Protein AF-A0A8T3E1M8-F1 (afdb_monomer)

pLDDT: mean 70.02, std 11.6, range [45.41, 87.19]

Foldseek 3Di:
DLVVQLVVLVVLLVQCVDPPCVVVPPDDSLVSVLSNLLSVLLVVQLVLLVVLPDDPPVSVVSSVVSSVQLVVQCVVPVPDPSNVCRSVVVSVVVVVVSVVVVVVVD

Radius of gyration: 16.53 Å; Cα contacts (8 Å, |Δi|>4): 64; chains: 1; bounding box: 47×28×44 Å

InterPro domains:
  IPR021910 NGX6/PGAP6/MYMK [PF12036] (1-101)
  IPR021910 NGX6/PGAP6/MYMK [PTHR14319] (1-104)

Structure (mmCIF, N/CA/C/O backbone):
data_AF-A0A8T3E1M8-F1
#
_entry.id   AF-A0A8T3E1M8-F1
#
loop_
_atom_site.group_PDB
_atom_site.id
_atom_site.type_symbol
_atom_site.label_atom_id
_atom_site.label_alt_id
_atom_site.label_comp_id
_atom_site.label_asym_id
_atom_site.label_entity_id
_atom_site.label_seq_id
_atom_site.pdbx_PDB_ins_code
_atom_site.Cartn_x
_atom_site.Cartn_y
_atom_site.Cartn_z
_atom_site.occupancy
_atom_site.B_iso_or_equiv
_atom_site.auth_seq_id
_atom_site.auth_comp_id
_atom_site.auth_asym_id
_atom_site.auth_atom_id
_atom_site.pdbx_PDB_model_num
ATOM 1 N N . MET A 1 1 ? 1.577 12.189 1.647 1.00 78.69 1 MET A N 1
ATOM 2 C CA . MET A 1 1 ? 2.971 11.724 1.455 1.00 78.69 1 MET A CA 1
ATOM 3 C C . MET A 1 1 ? 3.049 10.363 0.766 1.00 78.69 1 MET A C 1
ATOM 5 O O . MET A 1 1 ? 3.689 10.291 -0.272 1.00 78.69 1 MET A O 1
ATOM 9 N N . VAL A 1 2 ? 2.353 9.322 1.249 1.00 82.69 2 VAL A N 1
ATOM 10 C CA . VAL A 1 2 ? 2.383 7.966 0.642 1.00 82.69 2 VAL A CA 1
ATOM 11 C C . VAL A 1 2 ? 1.980 7.946 -0.843 1.00 82.69 2 VAL A C 1
ATOM 13 O O . VAL A 1 2 ? 2.655 7.318 -1.652 1.00 82.69 2 VAL A O 1
ATOM 16 N N . TYR A 1 3 ? 0.931 8.681 -1.229 1.00 84.12 3 TYR A N 1
ATOM 17 C CA . TYR A 1 3 ? 0.464 8.723 -2.623 1.00 84.12 3 TYR A CA 1
ATOM 18 C C . TYR A 1 3 ? 1.486 9.323 -3.593 1.00 84.12 3 TYR A C 1
ATOM 20 O O . TYR A 1 3 ? 1.692 8.772 -4.665 1.00 84.12 3 TYR A O 1
ATOM 28 N N . PHE A 1 4 ? 2.157 10.414 -3.205 1.00 86.06 4 PHE A N 1
ATOM 29 C CA . PHE A 1 4 ? 3.201 11.039 -4.026 1.00 86.06 4 PHE A CA 1
ATOM 30 C C . PHE A 1 4 ? 4.394 10.105 -4.224 1.00 86.06 4 PHE A C 1
ATOM 32 O O . PHE A 1 4 ? 4.888 9.978 -5.340 1.00 86.06 4 PHE A O 1
ATOM 39 N N . PHE A 1 5 ? 4.814 9.423 -3.154 1.00 84.88 5 PHE A N 1
ATOM 40 C CA . PHE A 1 5 ? 5.862 8.409 -3.228 1.00 84.88 5 PHE A CA 1
ATOM 41 C C . PHE A 1 5 ? 5.455 7.293 -4.198 1.00 84.88 5 PHE A C 1
ATOM 43 O O . PHE A 1 5 ? 6.170 7.019 -5.151 1.00 84.88 5 PHE A O 1
ATOM 50 N N . THR A 1 6 ? 4.259 6.728 -4.024 1.00 87.19 6 THR A N 1
ATOM 51 C CA . THR A 1 6 ? 3.732 5.661 -4.890 1.00 87.19 6 THR A CA 1
ATOM 52 C C . THR A 1 6 ? 3.706 6.083 -6.357 1.00 87.19 6 THR A C 1
ATOM 54 O O . THR A 1 6 ? 4.273 5.394 -7.195 1.00 87.19 6 THR A O 1
ATOM 57 N N . MET A 1 7 ? 3.141 7.255 -6.663 1.00 86.00 7 MET A N 1
ATOM 58 C CA . MET A 1 7 ? 3.077 7.781 -8.031 1.00 86.00 7 MET A CA 1
ATOM 59 C C . MET A 1 7 ? 4.460 7.927 -8.668 1.00 86.00 7 MET A C 1
ATOM 61 O O . MET A 1 7 ? 4.647 7.529 -9.813 1.00 86.00 7 MET A O 1
ATOM 65 N N . PHE A 1 8 ? 5.442 8.445 -7.928 1.00 86.94 8 PHE A N 1
ATOM 66 C CA . PHE A 1 8 ? 6.806 8.589 -8.431 1.00 86.94 8 PHE A CA 1
ATOM 67 C C . PHE A 1 8 ? 7.419 7.236 -8.825 1.00 86.94 8 PHE A C 1
ATOM 69 O O . PHE A 1 8 ? 7.905 7.087 -9.945 1.00 86.94 8 PHE A O 1
ATOM 76 N N . PHE A 1 9 ? 7.347 6.230 -7.947 1.00 82.88 9 PHE A N 1
ATOM 77 C CA . PHE A 1 9 ? 7.905 4.902 -8.230 1.00 82.88 9 PHE A CA 1
ATOM 78 C C . PHE A 1 9 ? 7.141 4.162 -9.332 1.00 82.88 9 PHE A C 1
ATOM 80 O O . PHE A 1 9 ? 7.770 3.540 -10.185 1.00 82.88 9 PHE A O 1
ATOM 87 N N . THR A 1 10 ? 5.812 4.270 -9.371 1.00 84.75 10 THR A N 1
ATOM 88 C CA . THR A 1 10 ? 4.981 3.644 -10.409 1.00 84.75 10 THR A CA 1
ATOM 89 C C . THR A 1 10 ? 5.231 4.247 -11.793 1.00 84.75 10 THR A C 1
ATOM 91 O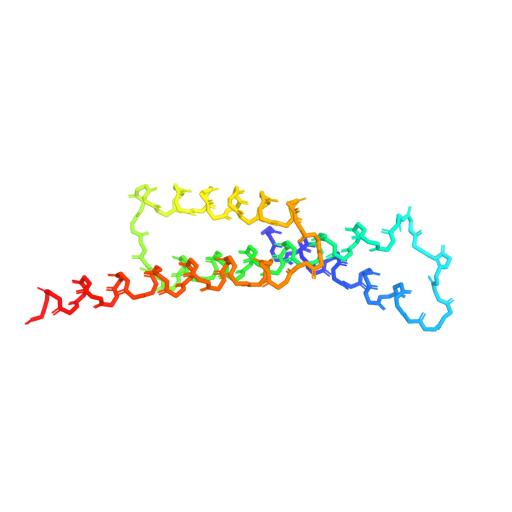 O . THR A 1 10 ? 5.334 3.510 -12.771 1.00 84.75 10 THR A O 1
ATOM 94 N N . VAL A 1 11 ? 5.389 5.572 -11.897 1.00 86.19 11 VAL A N 1
ATOM 95 C CA . VAL A 1 11 ? 5.700 6.237 -13.175 1.00 86.19 11 VAL A CA 1
ATOM 96 C C . VAL A 1 11 ? 7.077 5.823 -13.688 1.00 86.19 11 VAL A C 1
ATOM 98 O O . VAL A 1 11 ? 7.213 5.520 -14.869 1.00 86.19 11 VAL A O 1
ATOM 101 N N . ILE A 1 12 ? 8.087 5.759 -12.816 1.00 82.19 12 ILE A N 1
ATOM 102 C CA . ILE A 1 12 ? 9.439 5.331 -13.209 1.00 82.19 12 ILE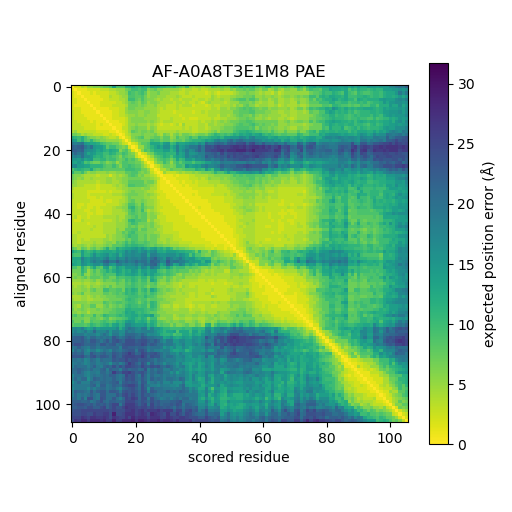 A CA 1
ATOM 103 C C . ILE A 1 12 ? 9.447 3.852 -13.608 1.00 82.19 12 ILE A C 1
ATOM 105 O O . ILE A 1 12 ? 10.090 3.495 -14.591 1.00 82.19 12 ILE A O 1
ATOM 109 N N . TYR A 1 13 ? 8.705 3.004 -12.891 1.00 80.56 13 TYR A N 1
ATOM 110 C CA . TYR A 1 13 ? 8.542 1.593 -13.236 1.00 80.56 13 TYR A CA 1
ATOM 111 C C . TYR A 1 13 ? 7.984 1.423 -14.658 1.00 80.56 13 TYR A C 1
ATOM 113 O O . TYR A 1 13 ? 8.639 0.809 -15.499 1.00 80.56 13 TYR A O 1
ATOM 121 N N . HIS A 1 14 ? 6.848 2.053 -14.972 1.00 81.44 14 HIS A N 1
ATOM 122 C CA . HIS A 1 14 ? 6.254 1.961 -16.310 1.00 81.44 14 HIS A CA 1
ATOM 123 C C . HIS A 1 14 ? 7.079 2.671 -17.391 1.00 81.44 14 HIS A C 1
ATOM 125 O O . HIS A 1 14 ? 7.075 2.251 -18.547 1.00 81.44 14 HIS A O 1
ATOM 131 N N . ALA A 1 15 ? 7.827 3.717 -17.035 1.00 81.00 15 ALA A N 1
ATOM 132 C CA . ALA A 1 15 ? 8.772 4.343 -17.952 1.00 81.00 15 ALA A CA 1
ATOM 133 C C . ALA A 1 15 ? 9.943 3.406 -18.308 1.00 81.00 15 ALA A C 1
ATOM 135 O O . ALA A 1 15 ? 10.401 3.437 -19.449 1.00 81.00 15 ALA A O 1
ATOM 136 N N . CYS A 1 16 ? 10.398 2.552 -17.379 1.00 77.12 16 CYS A N 1
ATOM 137 C CA . CYS A 1 16 ? 11.420 1.533 -17.654 1.00 77.12 16 CYS A CA 1
ATOM 138 C C . CYS A 1 16 ? 10.888 0.346 -18.482 1.00 77.12 16 CYS A C 1
ATOM 140 O O . CYS A 1 16 ? 11.671 -0.267 -19.204 1.00 77.12 16 CYS A O 1
ATOM 142 N N . GLU A 1 17 ? 9.593 0.015 -18.393 1.00 71.06 17 GLU A N 1
ATOM 143 C CA . GLU A 1 17 ? 8.951 -1.022 -19.229 1.00 71.06 17 GLU A CA 1
ATOM 144 C C . GLU A 1 17 ? 8.734 -0.583 -20.684 1.00 71.06 17 GLU A C 1
ATOM 146 O O . GLU A 1 17 ? 8.596 -1.421 -21.577 1.00 71.06 17 GLU A O 1
ATOM 151 N N . GLY A 1 18 ? 8.690 0.727 -20.938 1.00 69.44 18 GLY A N 1
ATOM 152 C CA . GLY A 1 18 ? 8.453 1.283 -22.266 1.00 69.44 18 GLY A CA 1
ATOM 153 C C . GLY A 1 18 ? 9.593 0.996 -23.261 1.00 69.44 18 GLY A C 1
ATOM 154 O O . GLY A 1 18 ? 10.773 1.028 -22.895 1.00 69.44 18 GLY A O 1
ATOM 155 N N . PRO A 1 19 ? 9.283 0.759 -24.552 1.00 59.03 19 PRO A N 1
ATOM 156 C CA . PRO A 1 19 ? 10.293 0.502 -25.573 1.00 59.03 19 PRO A CA 1
ATOM 157 C C . PRO A 1 19 ? 11.199 1.730 -25.752 1.00 59.03 19 PRO A C 1
ATOM 159 O O . PRO A 1 19 ? 10.756 2.778 -26.214 1.00 59.03 19 PRO A O 1
ATOM 162 N N . GLY A 1 20 ? 12.482 1.596 -25.398 1.00 58.41 20 GLY A N 1
ATOM 163 C CA . GLY A 1 20 ? 13.523 2.591 -25.693 1.00 58.41 20 GLY A CA 1
ATOM 164 C C . GLY A 1 20 ? 14.081 3.388 -24.508 1.00 58.41 20 GLY A C 1
ATOM 165 O O . GLY A 1 20 ? 14.996 4.178 -24.725 1.00 58.41 20 GLY A O 1
ATOM 166 N N . LEU A 1 21 ? 13.604 3.176 -23.272 1.00 56.16 21 LEU A N 1
ATOM 167 C CA . LEU A 1 21 ? 14.069 3.925 -22.087 1.00 56.16 21 LEU A CA 1
ATOM 168 C C . LEU A 1 21 ? 14.705 3.071 -20.976 1.00 56.16 21 LEU A C 1
ATOM 170 O O . LEU A 1 21 ? 14.927 3.559 -19.869 1.00 56.16 21 LEU A O 1
ATOM 174 N N . SER A 1 22 ? 15.083 1.826 -21.266 1.00 58.03 22 SER A N 1
ATOM 175 C CA . SER A 1 22 ? 15.768 0.936 -20.313 1.00 58.03 22 SER A CA 1
ATOM 176 C C . SER A 1 22 ? 17.115 1.481 -19.804 1.00 58.03 22 SER A C 1
ATOM 178 O O . SER A 1 22 ? 17.572 1.087 -18.734 1.00 58.03 22 SER A O 1
ATOM 180 N N . ILE A 1 23 ? 17.721 2.440 -20.518 1.00 57.44 23 ILE A N 1
ATOM 181 C CA . ILE A 1 23 ? 18.928 3.183 -20.104 1.00 57.44 23 ILE A CA 1
ATOM 182 C C . ILE A 1 23 ? 18.657 4.164 -18.952 1.00 57.44 23 ILE A C 1
ATOM 184 O O . ILE A 1 23 ? 19.571 4.476 -18.191 1.00 57.44 23 ILE A O 1
ATOM 188 N N . LEU A 1 24 ? 17.419 4.642 -18.791 1.00 62.22 24 LEU A N 1
ATOM 189 C CA . LEU A 1 24 ? 17.053 5.579 -17.725 1.00 62.22 24 LEU A CA 1
ATOM 190 C C . LEU A 1 24 ? 16.791 4.877 -16.380 1.00 62.22 24 LEU A C 1
ATOM 192 O O . LEU A 1 24 ? 16.578 5.544 -15.366 1.00 62.22 24 LEU A O 1
ATOM 196 N N . CYS A 1 25 ? 16.809 3.540 -16.353 1.00 71.12 25 CYS A N 1
ATOM 197 C CA . CYS A 1 25 ? 16.585 2.776 -15.136 1.00 71.12 25 CYS A CA 1
ATOM 198 C C . CYS A 1 25 ? 17.810 2.873 -14.214 1.00 71.12 25 CYS A C 1
ATOM 200 O O . CYS A 1 25 ? 18.780 2.129 -14.339 1.00 71.12 25 CYS A O 1
ATOM 202 N N . PHE A 1 26 ? 17.761 3.811 -13.264 1.00 66.25 26 PHE A N 1
ATOM 203 C CA . PHE A 1 26 ? 18.841 4.060 -12.299 1.00 66.25 26 PHE A CA 1
ATOM 204 C C . PHE A 1 26 ? 19.094 2.862 -11.356 1.00 66.25 26 PHE A C 1
ATOM 206 O O . PHE A 1 26 ? 20.144 2.767 -10.725 1.00 66.25 26 PHE A O 1
ATOM 213 N N . MET A 1 27 ? 18.126 1.945 -11.234 1.00 67.38 27 MET A N 1
ATOM 214 C CA . MET A 1 27 ? 18.135 0.801 -10.319 1.00 67.38 27 MET A CA 1
ATOM 215 C C . MET A 1 27 ? 17.532 -0.444 -10.994 1.00 67.38 27 MET A C 1
ATOM 217 O O . MET A 1 27 ? 16.827 -0.333 -11.994 1.00 67.38 27 MET A O 1
ATOM 221 N N . LYS A 1 28 ? 17.813 -1.642 -10.451 1.00 71.31 28 LYS A N 1
ATOM 222 C CA . LYS A 1 28 ? 17.236 -2.909 -10.930 1.00 71.31 28 LYS A CA 1
ATOM 223 C C . LYS A 1 28 ? 15.706 -2.843 -10.987 1.00 71.31 28 LYS A C 1
ATOM 225 O O . LYS A 1 28 ? 15.068 -2.452 -10.010 1.00 71.31 28 LYS A O 1
ATOM 230 N N . TYR A 1 29 ? 15.159 -3.329 -12.096 1.00 73.44 29 TYR A N 1
ATOM 231 C CA . TYR A 1 29 ? 13.727 -3.402 -12.372 1.00 73.44 29 TYR A CA 1
ATOM 232 C C . TYR A 1 29 ? 12.923 -4.058 -11.237 1.00 73.44 29 TYR A C 1
ATOM 234 O O . TYR A 1 29 ? 11.956 -3.468 -10.764 1.00 73.44 29 TYR A O 1
ATOM 242 N N . ASP A 1 30 ? 13.402 -5.183 -10.689 1.00 69.56 30 ASP A N 1
ATOM 243 C CA . ASP A 1 30 ? 12.726 -5.884 -9.587 1.00 69.56 30 ASP A CA 1
ATOM 244 C C . ASP A 1 30 ? 12.489 -4.977 -8.367 1.00 69.56 30 ASP A C 1
ATOM 246 O O . ASP A 1 30 ? 11.513 -5.114 -7.625 1.00 69.56 30 ASP A O 1
ATOM 250 N N . ILE A 1 31 ? 13.423 -4.058 -8.095 1.00 74.50 31 ILE A N 1
ATOM 251 C CA . ILE A 1 31 ? 13.361 -3.159 -6.938 1.00 74.50 31 ILE A CA 1
ATOM 252 C C . ILE A 1 31 ? 12.333 -2.052 -7.173 1.00 74.50 31 ILE A C 1
ATOM 254 O O . ILE A 1 31 ? 11.574 -1.734 -6.259 1.00 74.50 31 ILE A O 1
ATOM 258 N N . LEU A 1 32 ? 12.256 -1.517 -8.392 1.00 78.19 32 LEU A N 1
ATOM 259 C CA . LEU A 1 32 ? 11.216 -0.557 -8.770 1.00 78.19 32 LEU A CA 1
ATOM 260 C C . LEU A 1 32 ? 9.824 -1.184 -8.673 1.00 78.19 32 LEU A C 1
ATOM 262 O O . LEU A 1 32 ? 8.916 -0.571 -8.113 1.00 78.19 32 LEU A O 1
ATOM 266 N N . GLU A 1 33 ? 9.685 -2.420 -9.150 1.00 77.06 33 GLU A N 1
ATOM 267 C CA . GLU A 1 33 ? 8.451 -3.197 -9.047 1.00 77.06 33 GLU A CA 1
ATOM 268 C C . GLU A 1 33 ? 8.025 -3.368 -7.580 1.00 77.06 33 GLU A C 1
ATOM 270 O O . GLU A 1 33 ? 6.896 -3.039 -7.211 1.00 77.06 33 GLU A O 1
ATOM 275 N N . TYR A 1 34 ? 8.961 -3.773 -6.710 1.00 76.38 34 TYR A N 1
ATOM 276 C CA . TYR A 1 34 ? 8.719 -3.922 -5.271 1.00 76.38 34 TYR A CA 1
ATOM 277 C C . TYR A 1 34 ? 8.170 -2.637 -4.640 1.00 76.38 34 TYR A C 1
ATOM 279 O O . TYR A 1 34 ? 7.173 -2.679 -3.920 1.00 76.38 34 TYR A O 1
ATOM 287 N N . PHE A 1 35 ? 8.795 -1.486 -4.907 1.00 79.62 35 PHE A N 1
ATOM 288 C CA . PHE A 1 35 ? 8.353 -0.214 -4.332 1.00 79.62 35 PHE A CA 1
ATOM 289 C C . PHE A 1 35 ? 7.010 0.261 -4.895 1.00 79.62 35 PHE A C 1
ATOM 291 O O . PHE A 1 35 ? 6.222 0.840 -4.146 1.00 79.62 35 PHE A O 1
ATOM 298 N N . SER A 1 36 ? 6.722 -0.011 -6.170 1.00 82.50 36 SER A N 1
ATOM 299 C CA . SER A 1 36 ? 5.427 0.288 -6.792 1.00 82.50 36 SER A CA 1
ATOM 300 C C . SER A 1 36 ? 4.296 -0.538 -6.153 1.00 82.50 36 SER A C 1
ATOM 302 O O . SER A 1 36 ? 3.286 0.015 -5.707 1.00 82.50 36 SER A O 1
ATOM 304 N N . ILE A 1 37 ? 4.491 -1.854 -6.002 1.00 79.06 37 ILE A N 1
ATOM 305 C CA . ILE A 1 37 ? 3.520 -2.764 -5.363 1.00 79.06 37 ILE A CA 1
ATOM 306 C C . ILE A 1 37 ? 3.340 -2.419 -3.877 1.00 79.06 37 ILE A C 1
ATOM 308 O O . ILE A 1 37 ? 2.220 -2.334 -3.373 1.00 79.06 37 ILE A O 1
ATOM 312 N N . TYR A 1 38 ? 4.434 -2.160 -3.165 1.00 82.25 38 TYR A N 1
ATOM 313 C CA . TYR A 1 38 ? 4.383 -1.770 -1.758 1.00 82.25 38 TYR A CA 1
ATOM 314 C C . TYR A 1 38 ? 3.658 -0.435 -1.549 1.00 82.25 38 TYR A C 1
ATOM 316 O O . TYR A 1 38 ? 2.794 -0.324 -0.676 1.00 82.25 38 TYR A O 1
ATOM 324 N N . GLY A 1 39 ? 3.972 0.576 -2.365 1.00 84.81 39 GLY A N 1
ATOM 325 C CA . GLY A 1 39 ? 3.335 1.889 -2.296 1.00 84.81 39 GLY A CA 1
ATOM 326 C C . GLY A 1 39 ? 1.832 1.815 -2.556 1.00 84.81 39 GLY A C 1
ATOM 327 O O . GLY A 1 39 ? 1.041 2.341 -1.771 1.00 84.81 39 GLY A O 1
ATOM 328 N N . THR A 1 40 ? 1.423 1.088 -3.599 1.00 83.31 40 THR A N 1
ATOM 329 C CA . THR A 1 40 ? 0.002 0.902 -3.934 1.00 83.31 40 THR A CA 1
ATOM 330 C C . THR A 1 40 ? -0.760 0.174 -2.825 1.00 83.31 40 THR A C 1
ATOM 332 O O . THR A 1 40 ? -1.831 0.638 -2.426 1.00 83.31 40 THR A O 1
ATOM 335 N N . ALA A 1 41 ? -0.193 -0.890 -2.248 1.00 82.12 41 ALA A N 1
ATOM 336 C CA . ALA A 1 41 ? -0.793 -1.605 -1.122 1.0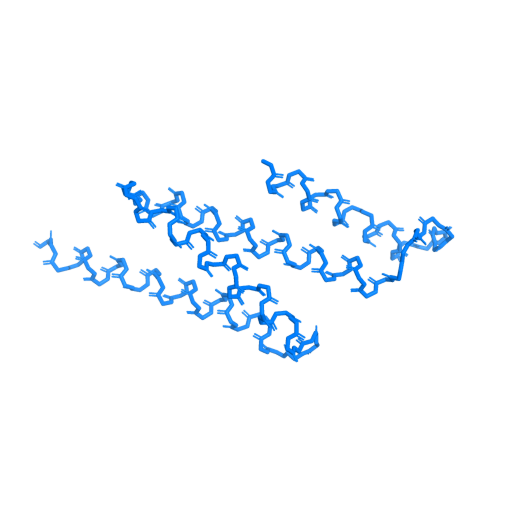0 82.12 41 ALA A CA 1
ATOM 337 C C . ALA A 1 41 ? -0.989 -0.705 0.115 1.00 82.12 41 ALA A C 1
ATOM 339 O O . ALA A 1 41 ? -2.069 -0.701 0.713 1.00 82.12 41 ALA A O 1
ATOM 340 N N . ILE A 1 42 ? 0.007 0.116 0.473 1.00 83.25 42 ILE A N 1
ATOM 341 C CA . ILE A 1 42 ? -0.122 1.059 1.598 1.00 83.25 42 ILE A CA 1
ATOM 342 C C . ILE A 1 42 ? -1.149 2.149 1.289 1.00 83.25 42 ILE A C 1
ATOM 344 O O . ILE A 1 42 ? -1.933 2.512 2.165 1.00 83.25 42 ILE A O 1
ATOM 348 N N . SER A 1 43 ? -1.180 2.675 0.065 1.00 85.06 43 SER A N 1
ATOM 349 C CA . SER A 1 43 ? -2.176 3.668 -0.344 1.00 85.06 43 SER A CA 1
ATOM 350 C C . SER A 1 43 ? -3.606 3.145 -0.181 1.00 85.06 43 SER A C 1
ATOM 352 O O . SER A 1 43 ? -4.457 3.856 0.360 1.00 85.06 43 SER A O 1
ATOM 354 N N . ILE A 1 44 ? -3.862 1.893 -0.569 1.00 81.81 44 ILE A N 1
ATOM 355 C CA . ILE A 1 44 ? -5.156 1.231 -0.351 1.00 81.81 44 ILE A CA 1
ATOM 356 C C . ILE A 1 44 ? -5.442 1.105 1.151 1.00 81.81 44 ILE A C 1
ATOM 358 O O . ILE A 1 44 ? -6.518 1.491 1.606 1.00 81.81 44 ILE A O 1
ATOM 362 N N . TRP A 1 45 ? -4.469 0.646 1.942 1.00 80.38 45 TRP A N 1
ATOM 363 C CA . TRP A 1 45 ? -4.615 0.492 3.393 1.00 80.38 45 TRP A CA 1
ATOM 364 C C . TRP A 1 45 ? -4.966 1.806 4.105 1.00 80.38 45 TRP A C 1
ATOM 366 O O . TRP A 1 45 ? -5.905 1.865 4.897 1.00 80.38 45 TRP A O 1
ATOM 376 N N . VAL A 1 46 ? -4.251 2.889 3.793 1.00 82.50 46 VAL A N 1
ATOM 377 C CA . VAL A 1 46 ? -4.498 4.218 4.373 1.00 82.50 46 VAL A CA 1
ATOM 378 C C . VAL A 1 46 ? -5.865 4.762 3.947 1.00 82.50 46 VAL A C 1
ATOM 380 O O . VAL A 1 46 ? -6.547 5.382 4.762 1.00 82.50 46 VAL A O 1
ATOM 383 N N . THR A 1 47 ? -6.293 4.502 2.706 1.00 83.44 47 THR A N 1
ATOM 384 C CA . THR A 1 47 ? -7.640 4.862 2.227 1.00 83.44 47 THR A CA 1
ATOM 385 C C . THR A 1 47 ? -8.719 4.134 3.028 1.00 83.44 47 THR A C 1
ATOM 387 O O . THR A 1 47 ? -9.675 4.759 3.479 1.00 83.44 47 THR A O 1
ATOM 390 N N . LEU A 1 48 ? -8.551 2.830 3.272 1.00 76.56 48 LEU A N 1
ATOM 391 C CA . LEU A 1 48 ? -9.487 2.031 4.070 1.00 76.56 48 LEU A CA 1
ATOM 392 C C . LEU A 1 48 ? -9.558 2.500 5.525 1.00 76.56 48 LEU A C 1
ATOM 394 O O . LEU A 1 48 ? -10.644 2.584 6.094 1.00 76.56 48 LEU A O 1
ATOM 398 N N . LEU A 1 49 ? -8.419 2.847 6.124 1.00 77.00 49 LEU A N 1
ATOM 399 C CA . LEU A 1 49 ? -8.391 3.425 7.467 1.00 77.00 49 LEU A CA 1
ATOM 400 C C . LEU A 1 49 ? -9.092 4.783 7.539 1.00 77.00 49 LEU A C 1
ATOM 402 O O . LEU A 1 49 ? -9.683 5.094 8.569 1.00 77.00 49 LEU A O 1
ATOM 406 N N . ALA A 1 50 ? -9.033 5.579 6.468 1.00 79.75 50 ALA A N 1
ATOM 407 C CA . ALA A 1 50 ? -9.774 6.833 6.372 1.00 79.75 50 ALA A CA 1
ATOM 408 C C . ALA A 1 50 ? -11.287 6.599 6.203 1.00 79.75 50 ALA A C 1
ATOM 410 O O . ALA A 1 50 ? -12.072 7.279 6.849 1.00 79.75 50 ALA A O 1
ATOM 411 N N . LEU A 1 51 ? -11.696 5.613 5.396 1.00 76.19 51 LEU A N 1
ATOM 412 C CA . LEU A 1 51 ? -13.105 5.222 5.221 1.00 76.19 51 LEU A CA 1
ATOM 413 C C . LEU A 1 51 ? -13.723 4.620 6.488 1.00 76.19 51 LEU A C 1
ATOM 415 O O . LEU A 1 51 ? -14.916 4.768 6.726 1.00 76.19 51 LEU A O 1
ATOM 419 N N . GLY A 1 52 ? -12.927 3.908 7.286 1.00 70.81 52 GLY A N 1
ATOM 420 C CA . GLY A 1 52 ? -13.393 3.236 8.495 1.00 70.81 52 GLY A CA 1
ATOM 421 C C . GLY A 1 52 ? -13.649 4.157 9.688 1.00 70.81 52 GLY A C 1
ATOM 422 O O . GLY A 1 52 ? -14.062 3.631 10.724 1.00 70.81 52 GLY A O 1
ATOM 423 N N . ASP A 1 53 ? -13.374 5.460 9.550 1.00 70.44 53 ASP A N 1
ATOM 424 C CA . ASP A 1 53 ? -13.529 6.522 10.556 1.00 70.44 53 ASP A CA 1
ATOM 425 C C . ASP A 1 53 ? -13.236 6.024 11.982 1.00 70.44 53 ASP A C 1
ATOM 427 O O . ASP A 1 53 ? -14.100 5.895 12.848 1.00 70.44 53 ASP A O 1
ATOM 431 N N . PHE A 1 54 ? -12.007 5.542 12.172 1.00 67.38 54 PHE A N 1
ATOM 432 C CA . PHE A 1 54 ? -11.542 5.049 13.463 1.00 67.38 54 PHE A CA 1
ATOM 433 C C . PHE A 1 54 ? -10.970 6.213 14.273 1.00 67.38 54 PHE A C 1
ATOM 435 O O . PHE A 1 54 ? -10.049 6.875 13.797 1.00 67.38 54 PHE A O 1
ATOM 442 N N . ASP A 1 55 ? -11.425 6.382 15.514 1.00 72.25 55 ASP A N 1
ATOM 443 C CA . ASP A 1 55 ? -10.821 7.330 16.452 1.00 72.25 55 ASP A CA 1
ATOM 444 C C . ASP A 1 55 ? -9.333 7.038 16.725 1.00 72.25 55 ASP A C 1
ATOM 446 O O . ASP A 1 55 ? -8.878 5.884 16.826 1.00 72.25 55 ASP A O 1
ATOM 450 N N . GLU A 1 56 ? -8.571 8.111 16.928 1.00 68.50 56 GLU A N 1
ATOM 451 C CA . GLU A 1 56 ? -7.239 8.056 17.526 1.00 68.50 56 GLU A CA 1
ATOM 452 C C . GLU A 1 56 ? -7.360 7.473 18.954 1.00 68.50 56 GLU A C 1
ATOM 454 O O . GLU A 1 56 ? -8.268 7.858 19.691 1.00 68.50 56 GLU A O 1
ATOM 459 N N . PRO A 1 57 ? -6.497 6.530 19.394 1.00 69.81 57 PRO A N 1
ATOM 460 C CA . PRO A 1 57 ? -5.183 6.148 18.856 1.00 69.81 57 PRO A CA 1
ATOM 461 C C . PRO A 1 57 ? -5.188 4.936 17.908 1.00 69.81 57 PRO A C 1
ATOM 463 O O . PRO A 1 57 ? -4.143 4.570 17.363 1.00 69.81 57 PRO A O 1
ATOM 466 N N . LYS A 1 58 ? -6.343 4.291 17.706 1.00 70.88 58 LYS A N 1
ATOM 467 C CA . LYS A 1 58 ? -6.445 2.998 17.003 1.00 70.88 58 LYS A CA 1
ATOM 468 C C . LYS A 1 58 ? -5.992 3.113 15.548 1.00 70.88 58 LYS A C 1
ATOM 470 O O . LYS A 1 58 ? -5.319 2.220 15.037 1.00 70.88 58 LYS A O 1
ATOM 475 N N . ARG A 1 59 ? -6.291 4.242 14.903 1.00 74.44 59 ARG A N 1
ATOM 476 C CA . ARG A 1 59 ? -5.896 4.542 13.522 1.00 74.44 59 ARG A CA 1
ATOM 477 C C . ARG A 1 59 ? -4.380 4.524 13.310 1.00 74.44 59 ARG A C 1
ATOM 479 O O . ARG A 1 59 ? -3.910 3.968 12.318 1.00 74.44 59 ARG A O 1
ATOM 486 N N . SER A 1 60 ? -3.607 5.070 14.249 1.00 77.06 60 SER A N 1
ATOM 487 C CA . SER A 1 60 ? -2.143 5.127 14.143 1.00 77.06 60 SER A CA 1
ATOM 488 C C . SER A 1 60 ? -1.512 3.739 14.297 1.00 77.06 60 SER A C 1
ATOM 490 O O . SER A 1 60 ? -0.698 3.323 13.469 1.00 77.06 60 SER A O 1
ATOM 492 N N . THR A 1 61 ? -1.972 2.956 15.279 1.00 77.56 61 THR A N 1
ATOM 493 C CA . THR A 1 61 ? -1.503 1.577 15.488 1.00 77.56 61 THR A CA 1
ATOM 494 C C . THR A 1 61 ? -1.843 0.674 14.302 1.00 77.56 61 THR A C 1
ATOM 496 O O . THR A 1 61 ? -0.989 -0.085 13.850 1.00 77.56 61 THR A O 1
ATOM 499 N N . LEU A 1 62 ? -3.053 0.791 13.741 1.00 75.94 62 LEU A N 1
ATOM 500 C CA . LEU A 1 62 ? -3.461 0.034 12.552 1.00 75.94 62 LEU A CA 1
ATOM 501 C C . LEU A 1 62 ? -2.687 0.455 11.297 1.00 75.94 62 LEU A C 1
ATOM 503 O O . LEU A 1 62 ? -2.385 -0.384 10.449 1.00 75.94 62 LEU A O 1
ATOM 507 N N . THR A 1 63 ? -2.330 1.737 11.180 1.00 81.62 63 THR A N 1
ATOM 508 C CA . THR A 1 63 ? -1.478 2.226 10.087 1.00 81.62 63 THR A CA 1
ATOM 509 C C . THR A 1 63 ? -0.091 1.592 10.171 1.00 81.62 63 THR A C 1
ATOM 511 O O . THR A 1 63 ? 0.356 0.983 9.202 1.00 81.62 63 THR A O 1
ATOM 514 N N . MET A 1 64 ? 0.572 1.663 11.332 1.00 79.69 64 MET A N 1
ATOM 515 C CA . MET A 1 64 ? 1.884 1.034 11.536 1.00 79.69 64 MET A CA 1
ATOM 516 C C . MET A 1 64 ? 1.836 -0.481 11.333 1.00 79.69 64 MET A C 1
ATOM 518 O O . MET A 1 64 ? 2.709 -1.039 10.670 1.00 79.69 64 MET A O 1
ATOM 522 N N . PHE A 1 65 ? 0.804 -1.142 11.860 1.00 79.12 65 PHE A N 1
ATOM 523 C CA . PHE A 1 65 ? 0.640 -2.582 11.713 1.00 79.12 65 PHE A CA 1
ATOM 524 C C . PHE A 1 65 ? 0.504 -2.988 10.243 1.00 79.12 65 PHE A C 1
ATOM 526 O O . PHE A 1 65 ? 1.198 -3.906 9.807 1.00 79.12 65 PHE A O 1
ATOM 533 N N . GLY A 1 66 ? -0.322 -2.276 9.469 1.00 76.25 66 GLY A N 1
ATOM 534 C CA . GLY A 1 66 ? -0.493 -2.522 8.036 1.00 76.25 66 GLY A CA 1
ATOM 535 C C . GLY A 1 66 ? 0.781 -2.293 7.230 1.00 76.25 66 GLY A C 1
ATOM 536 O O . GLY A 1 66 ? 1.119 -3.113 6.380 1.00 76.25 66 GLY A O 1
ATOM 537 N N . ILE A 1 67 ? 1.537 -1.234 7.533 1.00 82.00 67 ILE A N 1
ATOM 538 C CA . ILE A 1 67 ? 2.828 -0.956 6.882 1.00 82.00 67 ILE A CA 1
ATOM 539 C C . ILE A 1 67 ? 3.817 -2.104 7.141 1.00 82.00 67 ILE A C 1
ATOM 541 O O . ILE A 1 67 ? 4.395 -2.643 6.197 1.00 82.00 67 ILE A O 1
ATOM 545 N N . LEU A 1 68 ? 3.976 -2.523 8.402 1.00 78.94 68 LEU A N 1
ATOM 546 C CA . LEU A 1 68 ? 4.917 -3.582 8.787 1.00 78.94 68 LEU A CA 1
ATOM 547 C C . LEU A 1 68 ? 4.529 -4.948 8.212 1.00 78.94 68 LEU A C 1
ATOM 549 O O . LEU A 1 68 ? 5.383 -5.649 7.670 1.00 78.94 68 LEU A O 1
ATOM 553 N N . THR A 1 69 ? 3.250 -5.328 8.289 1.00 72.75 69 THR A N 1
ATOM 554 C CA . THR A 1 69 ? 2.794 -6.608 7.719 1.00 72.75 69 THR A CA 1
ATOM 555 C C . THR A 1 69 ? 2.935 -6.632 6.204 1.00 72.75 69 THR A C 1
A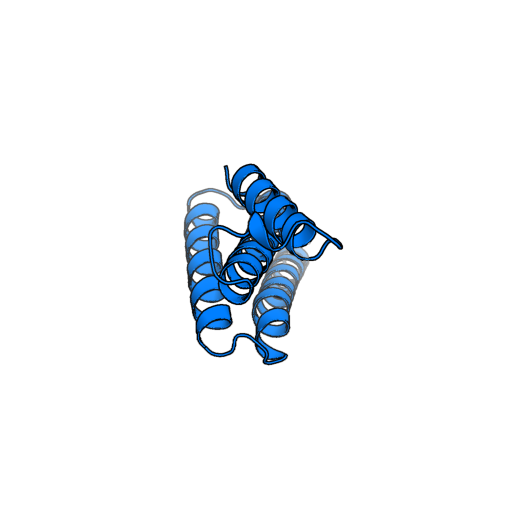TOM 557 O O . THR A 1 69 ? 3.392 -7.639 5.665 1.00 72.75 69 THR A O 1
ATOM 560 N N . THR A 1 70 ? 2.619 -5.532 5.518 1.00 75.06 70 THR A N 1
ATOM 561 C CA . THR A 1 70 ? 2.792 -5.434 4.062 1.00 75.06 70 THR A CA 1
ATOM 562 C C . THR A 1 70 ? 4.271 -5.554 3.682 1.00 75.06 70 THR A C 1
ATOM 564 O O . THR A 1 70 ? 4.603 -6.322 2.785 1.00 75.06 70 THR A O 1
ATOM 567 N N . ALA A 1 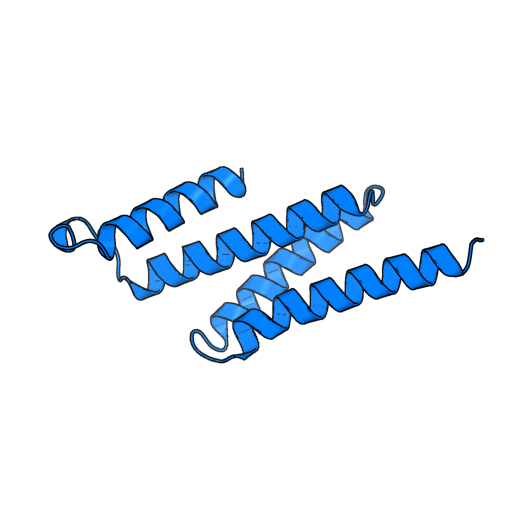71 ? 5.182 -4.896 4.409 1.00 75.44 71 ALA A N 1
ATOM 568 C CA . ALA A 1 71 ? 6.622 -4.982 4.146 1.00 75.44 71 ALA A CA 1
ATOM 569 C C . ALA A 1 71 ? 7.171 -6.410 4.318 1.00 75.44 71 ALA A C 1
ATOM 571 O O . ALA A 1 71 ? 7.871 -6.919 3.445 1.00 75.44 71 ALA A O 1
ATOM 572 N N . VAL A 1 72 ? 6.818 -7.087 5.417 1.00 71.94 72 VAL A N 1
ATOM 573 C CA . VAL A 1 72 ? 7.269 -8.464 5.684 1.00 71.94 72 VAL A CA 1
ATOM 574 C C . VAL A 1 72 ? 6.724 -9.439 4.638 1.00 71.94 72 VAL A C 1
ATOM 576 O O . VAL A 1 72 ? 7.451 -10.320 4.182 1.00 71.94 72 VAL A O 1
ATOM 579 N N . ARG A 1 73 ? 5.462 -9.275 4.222 1.00 65.75 73 ARG A N 1
ATOM 580 C CA . ARG A 1 73 ? 4.828 -10.154 3.229 1.00 65.75 73 ARG A CA 1
ATOM 581 C C . ARG A 1 73 ? 5.467 -10.050 1.850 1.00 65.75 73 ARG A C 1
ATOM 583 O O . ARG A 1 73 ? 5.703 -11.085 1.240 1.00 65.75 73 ARG A O 1
ATOM 590 N N . ILE A 1 74 ? 5.788 -8.842 1.389 1.00 67.00 74 ILE A N 1
ATOM 591 C CA . ILE A 1 74 ? 6.459 -8.673 0.092 1.00 67.00 74 ILE A CA 1
ATOM 592 C C . ILE A 1 74 ? 7.916 -9.163 0.171 1.00 67.00 74 ILE A C 1
ATOM 594 O O . ILE A 1 74 ? 8.443 -9.683 -0.809 1.00 67.00 74 ILE A O 1
ATOM 598 N N . TYR A 1 75 ? 8.568 -9.053 1.337 1.00 63.16 75 TYR A N 1
ATOM 599 C CA . TYR A 1 75 ? 9.936 -9.548 1.519 1.00 63.16 75 TYR A CA 1
ATOM 600 C C . TYR A 1 75 ? 10.041 -11.081 1.491 1.00 63.16 75 TYR A C 1
ATOM 602 O O . TYR A 1 75 ? 11.022 -11.607 0.972 1.00 63.16 75 TYR A O 1
ATOM 610 N N . GLN A 1 76 ? 9.058 -11.805 2.043 1.00 62.91 76 GLN A N 1
ATOM 611 C CA . GLN A 1 76 ? 9.105 -13.273 2.101 1.00 62.91 76 GLN A CA 1
ATOM 612 C C . GLN A 1 76 ? 8.962 -13.944 0.734 1.00 62.91 76 GLN A C 1
ATOM 614 O O . GLN A 1 76 ? 9.552 -15.001 0.536 1.00 62.91 76 GLN A O 1
ATOM 619 N N . ASP A 1 77 ? 8.193 -13.368 -0.191 1.00 56.47 77 ASP A N 1
ATOM 620 C CA . ASP A 1 77 ? 7.944 -14.021 -1.473 1.00 56.47 77 ASP A CA 1
ATOM 621 C C . ASP A 1 77 ? 7.590 -12.995 -2.544 1.00 56.47 77 ASP A C 1
ATOM 623 O O . ASP A 1 77 ? 6.449 -12.592 -2.664 1.00 56.47 77 ASP A O 1
ATOM 627 N N . ARG A 1 78 ? 8.558 -12.537 -3.337 1.00 53.94 78 ARG A N 1
ATOM 628 C CA . ARG A 1 78 ? 8.338 -11.430 -4.287 1.00 53.94 78 ARG A CA 1
ATOM 629 C C . ARG A 1 78 ? 7.372 -11.786 -5.436 1.00 53.94 78 ARG A C 1
ATOM 631 O O . ARG A 1 78 ? 6.794 -10.884 -6.026 1.00 53.94 78 ARG A O 1
ATOM 638 N N . TRP A 1 79 ? 7.215 -13.080 -5.745 1.00 55.09 79 TRP A N 1
ATOM 639 C CA . TRP A 1 79 ? 6.447 -13.620 -6.887 1.00 55.09 79 TRP A CA 1
ATOM 640 C C . TRP A 1 79 ? 5.342 -14.614 -6.478 1.00 55.09 79 TRP A C 1
ATOM 642 O O . TRP A 1 79 ? 4.577 -15.087 -7.319 1.00 55.09 79 TRP A O 1
ATOM 652 N N . GLY A 1 80 ? 5.238 -14.957 -5.191 1.00 50.62 80 GLY A N 1
ATOM 653 C CA . GLY A 1 80 ? 4.197 -15.851 -4.699 1.00 50.62 80 GLY A CA 1
ATOM 654 C C . GLY A 1 80 ? 2.838 -15.149 -4.640 1.00 50.62 80 GLY A C 1
ATOM 655 O O . GLY A 1 80 ? 2.729 -14.033 -4.132 1.00 50.62 80 GLY A O 1
ATOM 656 N N . TYR A 1 81 ? 1.765 -15.841 -5.044 1.00 45.41 81 TYR A N 1
ATOM 657 C CA . TYR A 1 81 ? 0.354 -15.437 -4.862 1.00 45.41 81 TYR A CA 1
ATOM 658 C C . TYR A 1 81 ? -0.003 -14.983 -3.416 1.00 45.41 81 TYR A C 1
ATOM 660 O O . TYR A 1 81 ? -1.063 -14.400 -3.179 1.00 45.41 81 TYR A O 1
ATOM 668 N N . GLY A 1 82 ? 0.887 -15.218 -2.442 1.00 49.00 82 GLY A N 1
ATOM 669 C CA . GLY A 1 82 ? 0.856 -14.711 -1.067 1.00 49.00 82 GLY A CA 1
ATOM 670 C C . GLY A 1 82 ? 0.973 -13.186 -0.906 1.00 49.00 82 GLY A C 1
ATOM 671 O O . GLY A 1 82 ? 0.493 -12.649 0.094 1.00 49.00 82 GLY A O 1
ATOM 672 N N . VAL A 1 83 ? 1.562 -12.471 -1.873 1.00 50.97 83 VAL A N 1
ATOM 673 C CA . VAL A 1 83 ? 1.766 -11.008 -1.786 1.00 50.97 83 VAL A CA 1
ATOM 674 C C . VAL A 1 83 ? 0.474 -10.228 -1.953 1.00 50.97 83 VAL A C 1
ATOM 676 O O . VAL A 1 83 ? 0.270 -9.236 -1.261 1.00 50.97 83 VAL A O 1
ATOM 679 N N . TYR A 1 84 ? -0.424 -10.695 -2.820 1.00 52.16 84 TYR A N 1
ATOM 680 C CA . TYR A 1 84 ? -1.748 -10.097 -2.983 1.00 52.16 84 TYR A CA 1
ATOM 681 C C . TYR A 1 84 ? -2.735 -10.622 -1.936 1.00 52.16 84 TYR A C 1
ATOM 683 O O . TYR A 1 84 ? -3.530 -9.851 -1.405 1.00 52.16 84 TYR A O 1
ATOM 691 N N . SER A 1 85 ? -2.670 -11.905 -1.567 1.00 52.56 85 SER A N 1
ATOM 692 C CA . SER A 1 85 ? -3.616 -12.483 -0.602 1.00 52.56 85 SER A CA 1
ATOM 693 C C . S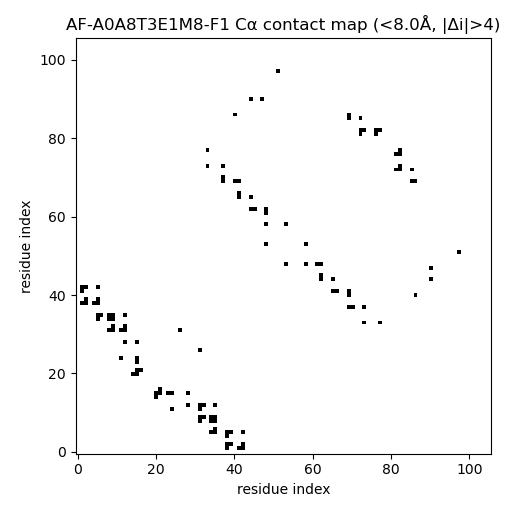ER A 1 85 ? -3.398 -12.014 0.840 1.00 52.56 85 SER A C 1
ATOM 695 O O . SER A 1 85 ? -4.352 -11.999 1.613 1.00 52.56 85 SER A O 1
ATOM 697 N N . GLY A 1 86 ? -2.190 -11.573 1.209 1.00 55.12 86 GLY A N 1
ATOM 698 C CA . GLY A 1 86 ? -1.904 -11.013 2.533 1.00 55.12 86 GLY A CA 1
ATOM 699 C C . GLY A 1 86 ? -2.666 -9.708 2.815 1.00 55.12 86 GLY A C 1
ATOM 700 O O . GLY A 1 86 ? -3.499 -9.70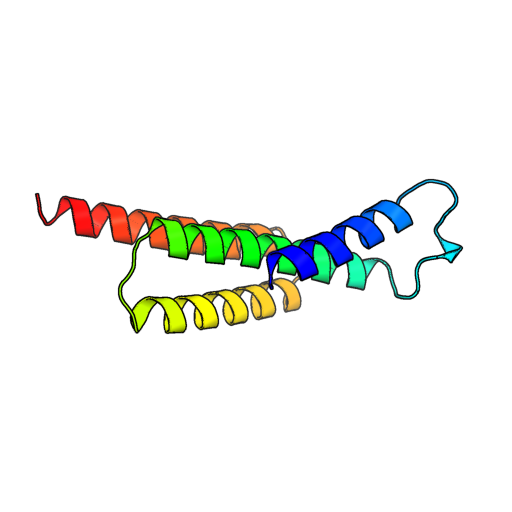3 3.718 1.00 55.12 86 GLY A O 1
ATOM 701 N N . PRO A 1 87 ? -2.428 -8.624 2.050 1.00 53.97 87 PRO A N 1
ATOM 702 C CA . PRO A 1 87 ? -3.121 -7.343 2.198 1.00 53.97 87 PRO A CA 1
ATOM 703 C C . PRO A 1 87 ? -4.615 -7.435 1.886 1.00 53.97 87 PRO A C 1
ATOM 705 O O . PRO A 1 87 ? -5.417 -6.802 2.565 1.00 53.97 87 PRO A O 1
ATOM 708 N N . ILE A 1 88 ? -5.010 -8.241 0.891 1.00 59.09 88 ILE A N 1
ATOM 709 C CA . ILE A 1 88 ? -6.428 -8.453 0.566 1.00 59.09 88 ILE A CA 1
ATOM 710 C C . ILE A 1 88 ? -7.113 -9.229 1.697 1.00 59.09 88 ILE A C 1
ATOM 712 O O . ILE A 1 88 ? -8.189 -8.841 2.136 1.00 59.09 88 ILE A O 1
ATOM 716 N N . GLY A 1 89 ? -6.486 -10.282 2.225 1.00 58.69 89 GLY A N 1
ATOM 717 C CA . GLY A 1 89 ? -7.026 -11.078 3.326 1.00 58.69 89 GLY A CA 1
ATOM 718 C C . GLY A 1 89 ? -7.154 -10.280 4.622 1.00 58.69 89 GLY A C 1
ATOM 719 O O . GLY A 1 89 ? -8.193 -10.341 5.276 1.00 58.69 89 GLY A O 1
ATOM 720 N N . THR A 1 90 ? -6.153 -9.469 4.977 1.00 63.06 90 THR A N 1
ATOM 721 C CA . THR A 1 90 ? -6.241 -8.588 6.153 1.00 63.06 90 THR A CA 1
ATOM 722 C C . THR A 1 90 ? -7.226 -7.439 5.947 1.00 63.06 90 THR A C 1
ATOM 724 O O . THR A 1 90 ? -7.944 -7.100 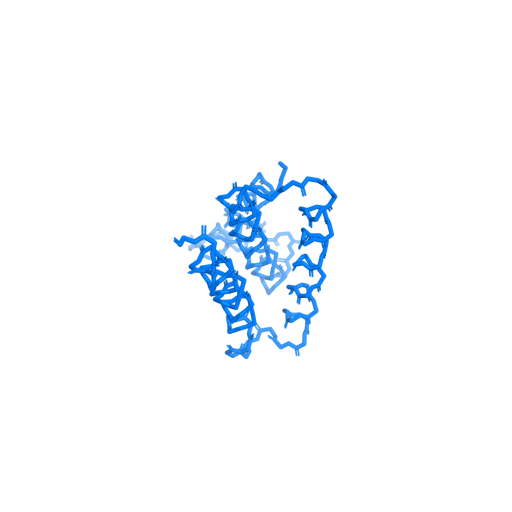6.887 1.00 63.06 90 THR A O 1
ATOM 727 N N . ALA A 1 91 ? -7.338 -6.884 4.735 1.00 57.06 91 ALA A N 1
ATOM 728 C CA . ALA A 1 91 ? -8.346 -5.877 4.404 1.00 57.06 91 ALA A CA 1
ATOM 729 C C . ALA A 1 91 ? -9.774 -6.439 4.499 1.00 57.06 91 ALA A C 1
ATOM 731 O O . ALA A 1 91 ? -10.641 -5.813 5.108 1.00 57.06 91 ALA A O 1
ATOM 732 N N . VAL A 1 92 ? -10.013 -7.645 3.973 1.00 60.31 92 VAL A N 1
ATOM 733 C CA . VAL A 1 92 ? -11.302 -8.347 4.087 1.00 60.31 92 VAL A CA 1
ATOM 734 C C . VAL A 1 92 ? -11.616 -8.659 5.551 1.00 60.31 92 VAL A C 1
ATOM 736 O O . VAL A 1 92 ? -12.738 -8.422 5.997 1.00 60.31 92 VAL A O 1
ATOM 739 N N . LEU A 1 93 ? -10.636 -9.109 6.340 1.00 62.16 93 LEU A N 1
ATOM 740 C CA . LEU A 1 93 ? -10.814 -9.337 7.778 1.00 62.16 93 LEU A CA 1
ATOM 741 C C . LEU A 1 93 ? -11.134 -8.042 8.543 1.00 62.16 93 LEU A C 1
ATOM 743 O O . LEU A 1 93 ? -12.018 -8.037 9.391 1.00 62.16 93 LEU A O 1
ATOM 747 N N . MET A 1 94 ? -10.495 -6.914 8.232 1.00 62.75 94 MET A N 1
ATOM 748 C CA . MET A 1 94 ? -10.817 -5.641 8.890 1.00 62.75 94 MET A CA 1
ATOM 749 C C . MET A 1 94 ? -12.202 -5.101 8.519 1.00 62.75 94 MET A C 1
ATOM 751 O O . MET A 1 94 ? -12.914 -4.604 9.394 1.00 62.75 94 MET A O 1
ATOM 755 N N . ILE A 1 95 ? -12.602 -5.212 7.248 1.00 63.09 95 ILE A N 1
ATOM 756 C CA . ILE A 1 95 ? -13.931 -4.787 6.785 1.00 63.09 95 ILE A CA 1
ATOM 757 C C . ILE A 1 95 ? -15.014 -5.660 7.422 1.00 63.09 95 ILE A C 1
ATOM 759 O O . ILE A 1 95 ? -15.990 -5.128 7.947 1.00 63.09 95 ILE A O 1
ATOM 763 N N . THR A 1 96 ? -14.822 -6.981 7.442 1.00 61.19 96 THR A N 1
ATOM 764 C CA . THR A 1 96 ? -15.758 -7.916 8.085 1.00 61.19 96 THR A CA 1
ATOM 765 C C . THR A 1 96 ? -15.867 -7.665 9.588 1.00 61.19 96 THR A C 1
ATOM 767 O O . THR A 1 96 ? -16.979 -7.601 10.097 1.00 61.19 96 THR A O 1
ATOM 770 N N . VAL A 1 97 ? -14.764 -7.413 10.301 1.00 62.50 97 VAL A N 1
ATOM 771 C CA . VAL A 1 97 ? -14.804 -7.076 11.738 1.00 62.50 97 VAL A CA 1
ATOM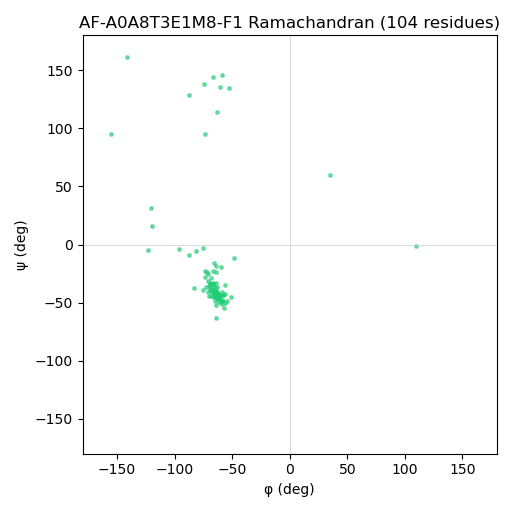 772 C C . VAL A 1 97 ? -15.567 -5.772 11.999 1.00 62.50 97 VAL A C 1
ATOM 774 O O . VAL A 1 97 ? -16.384 -5.722 12.918 1.00 62.50 97 VAL A O 1
ATOM 777 N N . LYS A 1 98 ? -15.359 -4.722 11.192 1.00 62.03 98 LYS A N 1
ATOM 778 C CA . LYS A 1 98 ? -16.126 -3.465 11.302 1.00 62.03 98 LYS A CA 1
ATOM 779 C C . LYS A 1 98 ? -17.616 -3.683 11.034 1.00 62.03 98 LYS A C 1
ATOM 781 O O . LYS A 1 98 ? -18.435 -3.190 11.802 1.00 62.03 98 LYS A O 1
ATOM 786 N N . TRP A 1 99 ? -17.960 -4.438 9.991 1.00 59.69 99 TRP A N 1
ATOM 787 C CA . TRP A 1 99 ? -19.347 -4.766 9.648 1.00 59.69 99 TRP A CA 1
ATOM 788 C C . TRP A 1 99 ? -20.044 -5.587 10.735 1.00 59.69 99 TRP A C 1
ATOM 790 O O . TRP A 1 99 ? -21.160 -5.258 11.124 1.00 59.69 99 TRP A O 1
ATOM 800 N N . VAL A 1 100 ? -19.379 -6.612 11.273 1.00 56.38 100 VAL A N 1
ATOM 801 C CA . VAL A 1 100 ? -19.920 -7.451 12.354 1.00 56.38 100 VAL A CA 1
ATOM 802 C C . VAL A 1 100 ? -20.092 -6.646 13.643 1.00 56.38 100 VAL A C 1
ATOM 804 O O . VAL A 1 100 ? -21.109 -6.786 14.313 1.00 56.38 100 VAL A O 1
ATOM 807 N N . CYS A 1 101 ? -19.146 -5.764 13.973 1.00 53.31 101 CYS A N 1
ATOM 808 C CA . CYS A 1 101 ? -19.232 -4.911 15.160 1.00 53.31 101 CYS A CA 1
ATOM 809 C C . CYS A 1 101 ? -20.340 -3.846 15.038 1.00 53.31 101 CYS A C 1
ATOM 811 O O . CYS A 1 101 ? -21.070 -3.612 15.995 1.00 53.31 101 CYS A O 1
ATOM 813 N N . MET A 1 102 ? -20.526 -3.254 13.850 1.00 50.41 102 MET A N 1
ATOM 814 C CA . MET A 1 102 ? -21.633 -2.326 13.568 1.00 50.41 102 MET A CA 1
ATOM 815 C C . MET A 1 102 ? -22.992 -3.035 13.622 1.00 50.41 102 MET A C 1
ATOM 817 O O . MET A 1 102 ? -23.936 -2.518 14.209 1.00 50.41 102 MET A O 1
ATOM 821 N N . SER A 1 103 ? -23.085 -4.242 13.055 1.00 54.72 103 SER A N 1
ATOM 822 C CA . SER A 1 103 ? -24.313 -5.046 13.066 1.00 54.72 103 SER A CA 1
ATOM 823 C C . SER A 1 103 ? -24.720 -5.519 14.465 1.00 54.72 103 SER A C 1
ATOM 825 O O . SER A 1 103 ? -25.849 -5.963 14.634 1.00 54.72 103 SER A O 1
ATOM 827 N N . TRP A 1 104 ? -23.819 -5.458 15.449 1.00 48.31 104 TRP A N 1
ATOM 828 C CA . TRP A 1 104 ? -24.104 -5.784 16.849 1.00 48.31 104 TRP A CA 1
ATOM 829 C C . TRP A 1 104 ? -24.637 -4.583 17.649 1.00 48.31 104 TRP A C 1
ATOM 831 O O . TRP A 1 104 ? -25.050 -4.742 18.794 1.00 48.31 104 TRP A O 1
ATOM 841 N N . HIS A 1 105 ? -24.601 -3.381 17.069 1.00 47.69 105 HIS A N 1
ATOM 842 C CA . HIS A 1 105 ? -24.998 -2.122 17.703 1.00 47.69 105 HIS A CA 1
ATOM 843 C C . HIS A 1 105 ? -26.154 -1.436 16.938 1.00 47.69 105 HIS A C 1
ATOM 845 O O . HIS A 1 105 ? -26.238 -0.205 16.904 1.00 47.69 105 HIS A O 1
ATOM 851 N N . ILE A 1 106 ? -27.019 -2.244 16.307 1.00 48.00 106 ILE A N 1
ATOM 852 C CA . ILE A 1 106 ? -28.335 -1.898 15.737 1.00 48.00 106 ILE A CA 1
ATOM 853 C C . ILE A 1 106 ? -29.386 -2.813 16.374 1.00 48.00 106 ILE A C 1
ATOM 855 O O . ILE A 1 106 ? -30.523 -2.338 16.578 1.00 48.00 106 ILE A O 1
#

Nearest PDB structures (foldseek):
  8t03-assembly1_A  TM=8.957E-01  e=1.098E-09  Mus musculus
  8t06-assembly1_B  TM=8.937E-01  e=2.394E-09  Mus musculus
  8t07-assembly1_B  TM=8.894E-01  e=2.676E-09  Mus musculus
  8t05-assembly1_B  TM=8.760E-01  e=4.829E-05  Ciona robusta

Secondary structure (DSSP, 8-state):
-HHHHHHHHHHHHHHHHSTT-GGG--S-HHHHHHHHHHHHHHHHHHHHHHHTTPPTTHHHHHHHHHHHHHHHHHHH-SSSTHHHHHHHHHHHHHHHHHHHHHHT--

Organism: NCBI:txid1534307

Solvent-accessible surface area (backbone atoms only — not comparable to full-atom values): 5986 Å² total; per-residue (Å²): 110,62,60,61,55,21,51,53,38,41,51,52,39,55,47,38,72,38,94,89,34,59,86,71,49,91,59,63,65,72,58,37,51,50,49,24,57,52,27,50,53,48,45,52,51,55,50,50,54,60,74,63,70,54,61,83,68,58,46,59,57,52,49,55,49,49,51,53,52,52,53,53,42,45,69,76,33,84,82,46,77,60,45,61,47,49,61,51,49,53,49,51,50,52,52,50,52,53,52,54,55,51,67,74,73,115

Mean predicted aligned error: 10.61 Å

Sequence (106 aa):
MVYFFTMFFTVIYHACEGPGLSILCFMKYDILEYFSIYGTAISIWVTLLALGDFDEPKRSTLTMFGILTTAVRIYQDRWGYGVYSGPIGTAVLMITVKWVCMSWHI